Protein AF-A0A2G5UAE4-F1 (afdb_monomer_lite)

Foldseek 3Di:
DAEEEAEQEPDPQQQDDPDPVDGVNRVSVVVVVVVLVCLCPPDPPPPDPSVPYHYHYHYPPPDDDPPDPDPPDPPVVVVVVVD

Organism: NCBI:txid1611254

Secondary structure (DSSP, 8-state):
--EEEEEE--SGGGGSEEETTEEHHHHHHHHHHHHHHHHHHS-TT--TTTTT-EEEEEE------TTS----SSGGGTTTS--

Radius of gyration: 18.27 Å; chains: 1; bounding box: 52×26×39 Å

InterPro domains:
  IPR036465 von Willebrand factor A-like domain superfamily [SSF53300] (6-47)
  IPR051113 Integrator complex subunit 6 [PTHR12957] (1-70)

Sequence (83 aa):
MPVYFFILDTSGSMSTRSHPQFSFFDLAKNYIETFIKGRNRADSRMVVGRENDRYFLLTTQGKYPENVKVREKWIGKMENLEK

pLDDT: mean 74.56, std 17.69, range [40.22, 94.25]

Structure (mmCIF, N/CA/C/O backbone):
data_AF-A0A2G5UAE4-F1
#
_entry.id   AF-A0A2G5UAE4-F1
#
loop_
_atom_site.group_PDB
_atom_site.id
_atom_site.type_symbol
_atom_site.label_atom_id
_atom_site.label_alt_id
_atom_site.label_comp_id
_atom_site.label_asym_id
_atom_site.label_entity_id
_atom_site.label_seq_id
_atom_site.pdbx_PDB_ins_code
_atom_site.Cartn_x
_atom_site.Cartn_y
_atom_site.Cartn_z
_atom_site.occupancy
_atom_site.B_iso_or_equiv
_atom_site.auth_seq_id
_atom_site.auth_comp_id
_atom_site.auth_asym_id
_atom_site.auth_atom_id
_atom_site.pdbx_PDB_model_num
ATOM 1 N N . MET A 1 1 ? -9.551 -5.343 19.014 1.00 77.00 1 MET A N 1
ATOM 2 C CA . MET A 1 1 ? -8.837 -4.263 18.309 1.00 77.00 1 MET A CA 1
ATOM 3 C C . MET A 1 1 ? -7.979 -4.879 17.209 1.00 77.00 1 MET A C 1
ATOM 5 O O . MET A 1 1 ? -6.908 -5.396 17.522 1.00 77.00 1 MET A O 1
ATOM 9 N N . PRO A 1 2 ? -8.475 -4.940 15.965 1.00 82.50 2 PRO A N 1
ATOM 10 C CA . PRO A 1 2 ? -7.707 -5.461 14.844 1.00 82.50 2 PRO A CA 1
ATOM 11 C C . PRO A 1 2 ? -6.523 -4.546 14.521 1.00 82.50 2 PRO A C 1
ATOM 13 O O . PRO A 1 2 ? -6.531 -3.340 14.782 1.00 82.50 2 PRO A O 1
ATOM 16 N N . VAL A 1 3 ? -5.483 -5.165 13.978 1.00 88.56 3 VAL A N 1
ATOM 17 C CA . VAL A 1 3 ? -4.268 -4.491 13.535 1.00 88.56 3 VAL A CA 1
ATOM 18 C C . VAL A 1 3 ? -4.061 -4.851 12.075 1.00 88.56 3 VAL A C 1
ATOM 20 O O . VAL A 1 3 ? -4.015 -6.033 11.739 1.00 88.56 3 VAL A O 1
ATOM 23 N N . TYR A 1 4 ? -3.948 -3.840 11.223 1.00 89.50 4 TYR A N 1
ATOM 24 C CA . TYR A 1 4 ? -3.755 -3.998 9.788 1.00 89.50 4 TYR A CA 1
ATOM 25 C C . TYR A 1 4 ? -2.341 -3.573 9.416 1.00 89.50 4 TYR A C 1
ATOM 27 O O . TYR A 1 4 ? -1.911 -2.468 9.747 1.00 89.50 4 TYR A O 1
ATOM 35 N N . PHE A 1 5 ? -1.640 -4.448 8.705 1.00 92.56 5 PHE A N 1
ATOM 36 C CA . PHE A 1 5 ? -0.335 -4.163 8.127 1.00 92.56 5 PHE A CA 1
ATOM 37 C C . PHE A 1 5 ? -0.484 -4.092 6.613 1.00 92.56 5 PHE A C 1
ATOM 39 O O . PHE A 1 5 ? -0.791 -5.092 5.967 1.00 92.56 5 PHE A O 1
ATOM 46 N N . PHE A 1 6 ? -0.265 -2.910 6.052 1.00 93.31 6 PHE A N 1
ATOM 47 C CA . PHE A 1 6 ? -0.156 -2.724 4.615 1.00 93.31 6 PHE A CA 1
ATOM 48 C C . PHE A 1 6 ? 1.313 -2.813 4.230 1.00 93.31 6 PHE A C 1
ATOM 50 O O . PHE A 1 6 ? 2.129 -2.031 4.714 1.00 93.31 6 PHE A O 1
ATOM 57 N N . ILE A 1 7 ? 1.645 -3.765 3.366 1.00 91.50 7 ILE A N 1
ATOM 58 C CA . ILE A 1 7 ? 2.963 -3.852 2.743 1.00 91.50 7 ILE A CA 1
ATOM 59 C C . ILE A 1 7 ? 2.807 -3.277 1.342 1.00 91.50 7 ILE A C 1
ATOM 61 O O . ILE A 1 7 ? 2.099 -3.845 0.511 1.00 91.50 7 ILE A O 1
ATOM 65 N N . LEU A 1 8 ? 3.418 -2.121 1.113 1.00 91.56 8 LEU A N 1
ATOM 66 C CA . LEU A 1 8 ? 3.338 -1.397 -0.144 1.00 91.56 8 LEU A CA 1
ATOM 67 C C . LEU A 1 8 ? 4.699 -1.420 -0.826 1.00 91.56 8 LEU A C 1
ATOM 69 O O . LEU A 1 8 ? 5.663 -0.837 -0.329 1.00 91.56 8 LEU A O 1
ATOM 73 N N . ASP A 1 9 ? 4.768 -2.067 -1.984 1.00 88.62 9 ASP A N 1
ATOM 74 C CA . ASP A 1 9 ? 5.955 -1.959 -2.815 1.00 88.62 9 ASP A CA 1
ATOM 75 C C . ASP A 1 9 ? 6.081 -0.526 -3.362 1.00 88.62 9 ASP A C 1
ATOM 77 O O . ASP A 1 9 ? 5.145 0.024 -3.946 1.00 88.62 9 ASP A O 1
ATOM 81 N N . THR A 1 10 ? 7.235 0.092 -3.124 1.00 88.31 10 THR A N 1
ATOM 82 C CA . THR A 1 10 ? 7.633 1.406 -3.644 1.00 88.31 10 THR A CA 1
ATOM 83 C C . THR A 1 10 ? 8.774 1.293 -4.658 1.00 88.31 10 THR A C 1
ATOM 85 O O . THR A 1 10 ? 9.405 2.298 -4.988 1.00 88.31 10 THR A O 1
ATOM 88 N N . SER A 1 11 ? 9.056 0.082 -5.151 1.00 88.19 11 SER A N 1
ATOM 89 C CA . SER A 1 11 ? 10.079 -0.164 -6.163 1.00 88.19 11 SER A CA 1
ATOM 90 C C . SER A 1 11 ? 9.768 0.534 -7.493 1.00 88.19 11 SER A C 1
ATOM 92 O O . SER A 1 11 ? 8.636 0.928 -7.783 1.00 88.19 11 SER A O 1
ATOM 94 N N . GLY A 1 12 ? 10.787 0.668 -8.346 1.00 87.31 12 GLY A N 1
ATOM 95 C CA . GLY A 1 12 ? 10.635 1.303 -9.656 1.00 87.31 12 GLY A CA 1
ATOM 96 C C . GLY A 1 12 ? 9.595 0.623 -10.556 1.00 87.31 12 GLY A C 1
ATOM 97 O O . GLY A 1 12 ? 8.931 1.312 -11.330 1.00 87.31 12 GLY A O 1
ATOM 98 N N . SER A 1 13 ? 9.374 -0.691 -10.424 1.00 88.50 13 SER A N 1
ATOM 99 C CA . SER A 1 13 ? 8.377 -1.421 -11.226 1.00 88.50 13 SER A CA 1
ATOM 100 C C . SER A 1 13 ? 6.945 -0.932 -10.963 1.00 88.50 13 SER A C 1
ATOM 102 O O . SER A 1 13 ? 6.114 -0.940 -11.874 1.00 88.50 13 SER A O 1
ATOM 104 N N . MET A 1 14 ? 6.676 -0.398 -9.769 1.00 92.69 14 MET A N 1
ATOM 105 C CA . MET A 1 14 ? 5.370 0.135 -9.374 1.00 92.69 14 MET A CA 1
ATOM 106 C C . MET A 1 14 ? 5.023 1.471 -10.042 1.00 92.69 14 MET A C 1
ATOM 108 O O . MET A 1 14 ? 3.852 1.852 -10.078 1.00 92.69 14 MET A O 1
ATOM 112 N N . SER A 1 15 ? 6.012 2.161 -10.621 1.00 89.06 15 SER A N 1
ATOM 113 C CA . SER A 1 15 ? 5.793 3.366 -11.435 1.00 89.06 15 SER A CA 1
ATOM 114 C C . SER A 1 15 ? 5.228 3.059 -12.826 1.00 89.06 15 SER A C 1
ATOM 116 O O . SER A 1 15 ? 4.743 3.962 -13.511 1.00 89.06 15 SER A O 1
ATOM 118 N N . THR A 1 16 ? 5.243 1.784 -13.236 1.00 91.19 16 THR A N 1
ATOM 119 C CA . THR A 1 16 ? 4.705 1.354 -14.528 1.00 91.19 16 THR A CA 1
ATOM 120 C C . THR A 1 16 ? 3.226 1.708 -14.620 1.00 91.19 16 THR A C 1
ATOM 122 O O . THR A 1 16 ? 2.434 1.466 -13.703 1.00 91.19 16 THR A O 1
ATOM 125 N N . ARG A 1 17 ? 2.851 2.301 -15.753 1.00 87.94 17 ARG A N 1
ATOM 126 C CA . ARG A 1 17 ? 1.477 2.696 -16.041 1.00 87.94 17 ARG A CA 1
ATOM 127 C C . ARG A 1 17 ? 0.605 1.447 -16.200 1.00 87.94 17 ARG A C 1
ATOM 129 O O . ARG A 1 17 ? 0.836 0.644 -17.097 1.00 87.94 17 ARG A O 1
ATOM 136 N N . SER A 1 18 ? -0.399 1.307 -15.341 1.00 82.69 18 SER A N 1
ATOM 137 C CA . SER A 1 18 ? -1.353 0.187 -15.326 1.00 82.69 18 SER A CA 1
ATOM 138 C C . SER A 1 18 ? -2.674 0.536 -16.017 1.00 82.69 18 SER A C 1
ATOM 140 O O . SER A 1 18 ? -3.361 -0.331 -16.546 1.00 82.69 18 SER A O 1
ATOM 142 N N . HIS A 1 19 ? -3.009 1.827 -16.044 1.00 83.75 19 HIS A N 1
ATOM 143 C CA . HIS A 1 19 ? -4.151 2.424 -16.730 1.00 83.75 19 HIS A CA 1
ATOM 144 C C . HIS A 1 19 ? -3.678 3.709 -17.427 1.00 83.75 19 HIS A C 1
ATOM 146 O O . HIS A 1 19 ? -2.753 4.342 -16.920 1.00 83.75 19 HIS A O 1
ATOM 152 N N . PRO A 1 20 ? -4.306 4.189 -18.518 1.00 82.88 20 PRO A N 1
ATOM 153 C CA . PRO A 1 20 ? -3.904 5.420 -19.215 1.00 82.88 20 PRO A CA 1
ATOM 154 C C . PRO A 1 20 ? -3.676 6.680 -18.361 1.00 82.88 20 PRO A C 1
ATOM 156 O O . PRO A 1 20 ? -3.096 7.638 -18.855 1.00 82.88 20 PRO A O 1
ATOM 159 N N . GLN A 1 21 ? -4.112 6.704 -17.101 1.00 85.44 21 GLN A N 1
ATOM 160 C CA . GLN A 1 21 ? -3.960 7.835 -16.182 1.00 85.44 21 GLN A CA 1
ATOM 161 C C . GLN A 1 21 ? -3.265 7.482 -14.858 1.00 85.44 21 GLN A C 1
ATOM 163 O O . GLN A 1 21 ? -2.913 8.393 -14.121 1.00 85.44 21 GLN A O 1
ATOM 168 N N . PHE A 1 22 ? -3.040 6.197 -14.559 1.00 89.94 22 PHE A N 1
ATOM 169 C CA . PHE A 1 22 ? -2.605 5.752 -13.231 1.00 89.94 22 PHE A CA 1
ATOM 170 C C . PHE A 1 22 ? -1.488 4.710 -13.320 1.00 89.94 22 PHE A C 1
ATOM 172 O O . PHE A 1 22 ? -1.469 3.869 -14.225 1.00 89.94 22 PHE A O 1
ATOM 179 N N . SER A 1 23 ? -0.560 4.763 -12.368 1.00 93.06 23 SER A N 1
ATOM 180 C CA . SER A 1 23 ? 0.439 3.715 -12.146 1.00 93.06 23 SER A CA 1
ATOM 181 C C . SER A 1 23 ? -0.108 2.593 -11.258 1.00 93.06 23 SER A C 1
ATOM 183 O O . SER A 1 23 ? -1.154 2.733 -10.613 1.00 93.06 23 SER A O 1
ATOM 185 N N . PHE A 1 24 ? 0.600 1.463 -11.186 1.00 93.00 24 PHE A N 1
ATOM 186 C CA . PHE A 1 24 ? 0.292 0.424 -10.193 1.00 93.00 24 PHE A CA 1
ATOM 187 C C . PHE A 1 24 ? 0.351 0.966 -8.761 1.00 93.00 24 PHE A C 1
ATOM 189 O O . PHE A 1 24 ? -0.480 0.602 -7.928 1.00 93.00 24 PHE A O 1
ATOM 196 N N . PHE A 1 25 ? 1.278 1.884 -8.488 1.00 92.69 25 PHE A N 1
ATOM 197 C CA . PHE A 1 25 ? 1.392 2.547 -7.195 1.00 92.69 25 PHE A CA 1
ATOM 198 C C . PHE A 1 25 ? 0.155 3.383 -6.844 1.00 92.69 25 PHE A C 1
ATOM 200 O O . PHE A 1 25 ? -0.343 3.309 -5.718 1.00 92.69 25 PHE A O 1
ATOM 207 N N . ASP A 1 26 ? -0.382 4.131 -7.810 1.00 93.62 26 ASP A N 1
ATOM 208 C CA . ASP A 1 26 ? -1.581 4.953 -7.604 1.00 93.62 26 ASP A CA 1
ATOM 209 C C . ASP A 1 26 ? -2.813 4.086 -7.331 1.00 93.62 26 ASP A C 1
ATOM 211 O O . ASP A 1 26 ? -3.610 4.390 -6.441 1.00 93.62 26 ASP A O 1
ATOM 215 N N . LEU A 1 27 ? -2.937 2.961 -8.042 1.00 93.75 27 LEU A N 1
A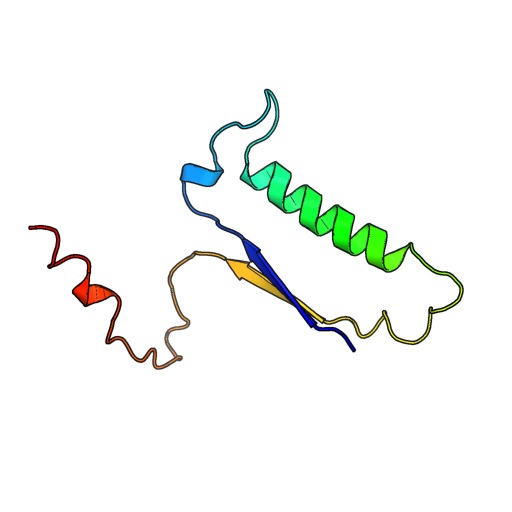TOM 216 C CA . LEU A 1 27 ? -3.995 1.987 -7.781 1.00 93.75 27 LEU A CA 1
ATOM 217 C C . LEU A 1 27 ? -3.883 1.409 -6.368 1.00 93.75 27 LEU A C 1
ATOM 219 O O . LEU A 1 27 ? -4.870 1.406 -5.633 1.00 93.75 27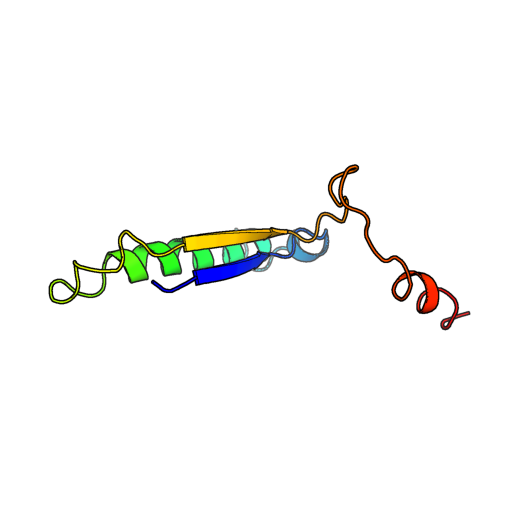 LEU A O 1
ATOM 223 N N . ALA A 1 28 ? -2.694 0.954 -5.967 1.00 92.88 28 ALA A N 1
ATOM 224 C CA . ALA A 1 28 ? -2.472 0.363 -4.648 1.00 92.88 28 ALA A CA 1
ATOM 225 C C . ALA A 1 28 ? -2.816 1.340 -3.512 1.00 92.88 28 ALA A C 1
ATOM 227 O O . ALA A 1 28 ? -3.511 0.968 -2.564 1.00 92.88 28 ALA A O 1
ATOM 228 N N . LYS A 1 29 ? -2.416 2.612 -3.638 1.00 92.81 29 LYS A N 1
ATOM 229 C CA . LYS A 1 29 ? -2.807 3.674 -2.696 1.00 92.81 29 LYS A CA 1
ATOM 230 C C . LYS A 1 29 ? -4.320 3.835 -2.606 1.00 92.81 29 LYS A C 1
ATOM 232 O O . LYS A 1 29 ? -4.872 3.826 -1.506 1.00 92.81 29 LYS A O 1
ATOM 237 N N . ASN A 1 30 ? -4.993 3.936 -3.750 1.00 94.25 30 ASN A N 1
ATOM 238 C CA . ASN A 1 30 ? -6.439 4.131 -3.791 1.00 94.25 30 ASN A CA 1
ATOM 239 C C . ASN A 1 30 ? -7.204 2.951 -3.161 1.00 94.25 30 ASN A C 1
ATOM 241 O O . ASN A 1 30 ? -8.207 3.148 -2.469 1.00 94.25 30 ASN A O 1
ATOM 245 N N . TYR A 1 31 ? -6.711 1.721 -3.334 1.00 93.62 31 TYR A N 1
ATOM 246 C CA . TYR A 1 31 ? -7.280 0.546 -2.670 1.00 93.62 31 TYR A CA 1
ATOM 247 C C . TYR A 1 31 ? -7.157 0.618 -1.148 1.00 93.62 31 TYR A C 1
ATOM 249 O O . TYR A 1 31 ? -8.146 0.378 -0.455 1.00 93.62 31 TYR A O 1
ATOM 257 N N . ILE A 1 32 ? -5.984 0.987 -0.623 1.00 94.00 32 ILE A N 1
ATOM 258 C CA . ILE A 1 32 ? -5.774 1.149 0.824 1.00 94.00 32 ILE A CA 1
ATOM 259 C C . ILE A 1 32 ? -6.714 2.226 1.378 1.00 94.00 32 ILE A C 1
ATOM 261 O O . ILE A 1 32 ? -7.399 2.004 2.378 1.00 94.00 32 ILE A O 1
ATOM 265 N N . GLU A 1 33 ? -6.818 3.371 0.702 1.00 92.06 33 GLU A N 1
ATOM 266 C CA . GLU A 1 33 ? -7.732 4.438 1.113 1.00 92.06 33 GLU A CA 1
ATOM 267 C C . GLU A 1 33 ? -9.195 3.991 1.119 1.00 92.06 33 GLU A C 1
ATOM 269 O O . GLU A 1 33 ? -9.933 4.268 2.067 1.00 92.06 33 GLU A O 1
ATOM 274 N N . THR A 1 34 ? -9.627 3.305 0.061 1.00 92.38 34 THR A N 1
ATOM 275 C CA . THR A 1 34 ? -11.004 2.823 -0.075 1.00 92.38 34 THR A CA 1
ATOM 276 C C . THR A 1 34 ? -11.318 1.764 0.973 1.00 92.38 34 THR A C 1
ATOM 278 O O . THR A 1 34 ? -12.404 1.789 1.551 1.00 92.38 34 THR A O 1
ATOM 281 N N . PHE A 1 35 ? -10.363 0.887 1.285 1.00 90.31 35 PHE A N 1
ATOM 282 C CA . PHE A 1 35 ? -10.484 -0.088 2.363 1.00 90.31 35 PHE A CA 1
ATOM 283 C C . PHE A 1 35 ? -10.716 0.597 3.713 1.00 90.31 35 PHE A C 1
ATOM 285 O O . PHE A 1 35 ? -11.695 0.287 4.390 1.00 90.31 35 PHE A O 1
ATOM 292 N N . ILE A 1 36 ? -9.878 1.573 4.082 1.00 88.00 36 ILE A N 1
ATOM 293 C CA . ILE A 1 36 ? -10.007 2.302 5.356 1.00 88.00 36 ILE A CA 1
ATOM 294 C C . ILE A 1 36 ? -11.340 3.065 5.403 1.00 88.00 36 ILE A C 1
ATOM 296 O O . ILE A 1 36 ? -12.071 2.996 6.391 1.00 88.00 36 ILE A O 1
ATOM 300 N N . LYS A 1 37 ? -11.716 3.743 4.311 1.00 86.31 37 LYS A N 1
ATOM 301 C CA . LYS A 1 37 ? -13.004 4.454 4.198 1.00 86.31 37 LYS A CA 1
ATOM 302 C C . LYS A 1 37 ? -14.191 3.496 4.328 1.00 86.31 37 LYS A C 1
ATOM 304 O O . LYS A 1 37 ? -15.135 3.794 5.058 1.00 86.31 37 LYS A O 1
ATOM 309 N N . GLY A 1 38 ? -14.155 2.347 3.655 1.00 84.56 38 GLY A N 1
ATOM 310 C CA . GLY A 1 38 ? -15.191 1.316 3.736 1.00 84.56 38 GLY A CA 1
ATOM 311 C C . GLY A 1 38 ? -15.299 0.730 5.140 1.00 84.56 38 GLY A C 1
ATOM 312 O O . GLY A 1 38 ? -16.395 0.614 5.685 1.00 84.56 38 GLY A O 1
ATOM 313 N N . ARG A 1 39 ? -14.157 0.466 5.774 1.00 80.25 39 ARG A N 1
ATOM 314 C CA . ARG A 1 39 ? -14.066 -0.007 7.156 1.00 80.25 39 ARG A CA 1
ATOM 315 C C . ARG A 1 39 ? -14.632 1.001 8.159 1.00 80.25 39 ARG A C 1
ATOM 317 O O . ARG A 1 39 ? -15.281 0.587 9.115 1.00 80.25 39 ARG A O 1
ATOM 324 N N . ASN A 1 40 ? -14.469 2.297 7.913 1.00 72.06 40 ASN A N 1
ATOM 325 C CA . ASN A 1 40 ? -15.060 3.347 8.745 1.00 72.06 40 ASN A CA 1
ATOM 326 C C . ASN A 1 40 ? -16.566 3.536 8.496 1.00 72.06 40 ASN A C 1
ATOM 328 O O . ASN A 1 40 ? -17.293 3.900 9.413 1.00 72.06 40 ASN A O 1
ATOM 332 N N . ARG A 1 41 ? -17.057 3.274 7.276 1.00 72.56 41 ARG A N 1
ATOM 333 C CA . ARG A 1 41 ? -18.478 3.450 6.911 1.00 72.56 41 ARG A CA 1
ATOM 334 C C . ARG A 1 41 ? -19.366 2.254 7.261 1.00 72.56 41 ARG A C 1
ATOM 336 O O . ARG A 1 41 ? -20.544 2.431 7.557 1.00 72.56 41 ARG A O 1
ATOM 343 N N . ALA A 1 42 ? -18.842 1.035 7.181 1.00 56.25 42 ALA A N 1
ATOM 344 C CA . ALA A 1 42 ? -19.659 -0.173 7.186 1.00 56.25 42 ALA A CA 1
ATOM 345 C C . ALA A 1 42 ? -19.985 -0.679 8.599 1.00 56.25 42 ALA A C 1
ATOM 347 O O . ALA A 1 42 ? -19.370 -1.660 8.985 1.00 56.25 42 ALA A O 1
ATOM 348 N N . ASP A 1 43 ? -20.883 -0.039 9.361 1.00 52.22 43 ASP A N 1
ATOM 349 C CA . ASP A 1 43 ? -21.855 -0.654 10.308 1.00 52.22 43 ASP A CA 1
ATOM 350 C C . ASP A 1 43 ? -22.182 0.284 11.491 1.00 52.22 43 ASP A C 1
ATOM 352 O O . ASP A 1 43 ? -21.404 0.422 12.436 1.00 52.22 43 ASP A O 1
ATOM 356 N N . SER A 1 44 ? -23.373 0.891 11.469 1.00 55.62 44 SER A N 1
ATOM 357 C CA . SER A 1 44 ? -23.921 1.706 12.565 1.00 55.62 44 SER A CA 1
ATOM 358 C C . SER A 1 44 ? -24.225 0.901 13.837 1.00 55.62 44 SER A C 1
ATOM 360 O O . SER A 1 44 ? -24.528 1.490 14.872 1.00 55.62 44 SER A O 1
ATOM 362 N N . ARG A 1 45 ? -24.122 -0.435 13.790 1.00 57.69 45 ARG A N 1
ATOM 363 C CA . ARG A 1 45 ? -24.342 -1.337 14.933 1.00 57.69 45 ARG A CA 1
ATOM 364 C C . ARG A 1 45 ? -23.060 -1.721 15.682 1.00 57.69 45 ARG A C 1
ATOM 366 O O . ARG A 1 45 ? -23.151 -2.317 16.748 1.00 57.69 45 ARG A O 1
ATOM 373 N N . MET A 1 46 ? -21.875 -1.364 15.170 1.00 53.25 46 MET A N 1
ATOM 374 C CA . MET A 1 46 ? -20.571 -1.686 15.782 1.00 53.25 46 MET A CA 1
ATOM 375 C C . MET A 1 46 ? -19.633 -0.469 15.860 1.00 53.25 46 MET A C 1
ATOM 377 O O . MET A 1 46 ? -18.447 -0.563 15.535 1.00 53.25 46 MET A O 1
ATOM 381 N N . VAL A 1 47 ? -20.161 0.683 16.288 1.00 54.59 47 VAL A N 1
ATOM 382 C CA . VAL A 1 47 ? -19.371 1.914 16.505 1.00 54.59 47 VAL A CA 1
ATOM 383 C C . VAL A 1 47 ? -18.292 1.688 17.577 1.00 54.59 47 VAL A C 1
ATOM 385 O O . VAL A 1 47 ? -17.155 2.134 17.445 1.00 54.59 47 VAL A O 1
ATOM 388 N N . VAL A 1 48 ? -18.607 0.888 18.599 1.00 50.28 48 VAL A N 1
ATOM 389 C CA . VAL A 1 48 ? -17.685 0.557 19.688 1.00 50.28 48 VAL A CA 1
ATOM 390 C C . VAL A 1 48 ? -16.688 -0.507 19.217 1.00 50.28 48 VAL A C 1
ATOM 392 O O . VAL A 1 48 ? -17.009 -1.691 19.135 1.00 50.28 48 VAL A O 1
ATOM 395 N N . GLY A 1 49 ? -15.461 -0.085 18.899 1.00 53.44 49 GLY A N 1
ATOM 396 C CA . GLY A 1 49 ? -14.326 -0.991 18.676 1.00 53.44 49 GLY A CA 1
ATOM 397 C C . GLY A 1 49 ? -13.495 -0.746 17.418 1.00 53.44 49 GLY A C 1
ATOM 398 O O . GLY A 1 49 ? -12.430 -1.353 17.316 1.00 53.44 49 GLY A O 1
ATOM 399 N N . ARG A 1 50 ? -13.940 0.132 16.503 1.00 60.97 50 ARG A N 1
ATOM 400 C CA . ARG A 1 50 ? -13.217 0.469 15.255 1.00 60.97 50 ARG A CA 1
ATOM 401 C C . ARG A 1 50 ? -12.3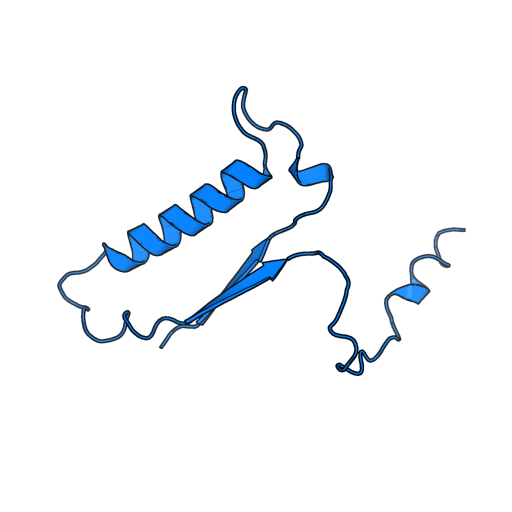33 1.705 15.341 1.00 60.97 50 ARG A C 1
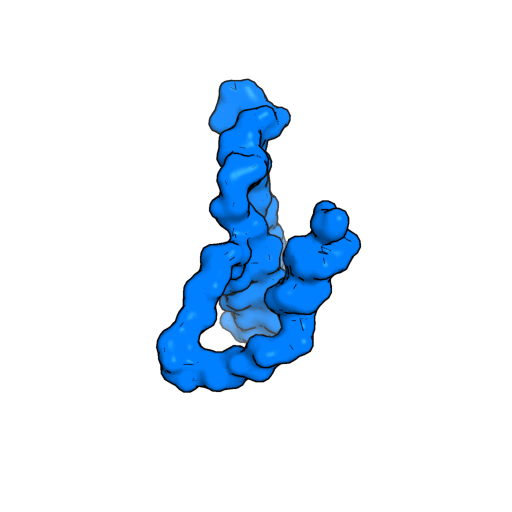ATOM 403 O O . ARG A 1 50 ? -11.345 1.783 14.627 1.00 60.97 50 ARG A O 1
ATOM 410 N N . GLU A 1 51 ? -12.646 2.632 16.244 1.00 66.25 51 GLU A N 1
ATOM 411 C CA . GLU A 1 51 ? -11.791 3.794 16.561 1.00 66.25 51 GLU A CA 1
ATOM 412 C C . GLU A 1 51 ? -10.403 3.370 17.056 1.00 66.25 51 GLU A C 1
ATOM 414 O O . GLU A 1 51 ? -9.425 4.099 16.947 1.00 66.25 51 GLU A O 1
ATOM 419 N N . ASN A 1 52 ? -10.333 2.143 17.562 1.00 74.12 52 ASN A N 1
ATOM 420 C CA . ASN A 1 52 ? -9.124 1.515 18.041 1.00 74.12 52 ASN A CA 1
ATOM 421 C C . ASN A 1 52 ? -8.380 0.738 16.936 1.00 74.12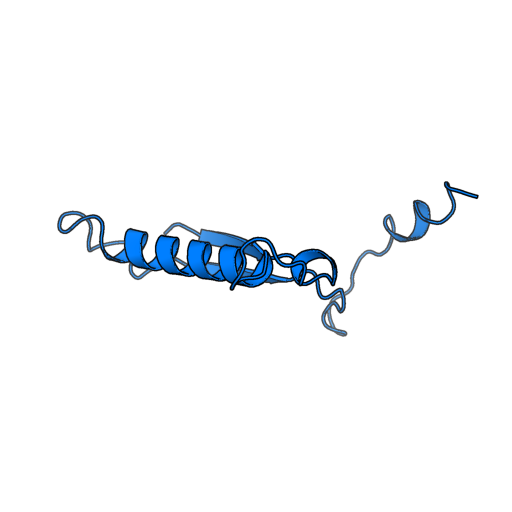 52 ASN A C 1
ATOM 423 O O . ASN A 1 52 ? -7.297 0.228 17.201 1.00 74.12 52 ASN A O 1
ATOM 427 N N . ASP A 1 53 ? -8.913 0.602 15.714 1.00 84.50 53 ASP A N 1
ATOM 428 C CA . ASP A 1 53 ? -8.219 -0.113 14.634 1.00 84.50 53 ASP A CA 1
ATOM 429 C C . ASP A 1 53 ? -6.840 0.537 14.397 1.00 84.50 53 ASP A C 1
ATOM 431 O O . ASP A 1 53 ? -6.721 1.742 14.173 1.00 84.50 53 ASP A O 1
ATOM 435 N N . ARG A 1 54 ? -5.773 -0.268 14.470 1.00 87.38 54 ARG A N 1
ATOM 436 C CA . ARG A 1 54 ? -4.396 0.217 14.286 1.00 87.38 54 ARG A CA 1
ATOM 437 C C . ARG A 1 54 ? -3.925 -0.119 12.883 1.00 87.38 54 ARG A C 1
ATOM 439 O O . ARG A 1 54 ? -3.931 -1.289 12.502 1.00 87.38 54 ARG A O 1
ATOM 446 N N . TYR A 1 55 ? -3.486 0.892 12.146 1.00 90.12 55 TYR A N 1
ATOM 447 C CA . TYR A 1 55 ? -2.998 0.747 10.779 1.00 90.12 55 TYR A CA 1
ATOM 448 C C . TYR A 1 55 ? -1.498 1.029 10.732 1.00 90.12 55 TYR A C 1
ATOM 450 O O . TYR A 1 55 ? -1.041 2.069 11.200 1.00 90.12 55 TYR A O 1
ATOM 458 N N . PHE A 1 56 ? -0.742 0.107 10.149 1.00 92.12 56 PHE A N 1
ATOM 459 C CA . PHE A 1 56 ? 0.689 0.238 9.912 1.00 92.12 56 PHE A CA 1
ATOM 460 C C . PHE A 1 56 ? 0.959 0.139 8.413 1.00 92.12 56 PHE A C 1
ATOM 462 O O . PHE A 1 56 ? 0.368 -0.695 7.727 1.00 92.12 56 PHE A O 1
ATOM 469 N N . LEU A 1 57 ? 1.865 0.979 7.914 1.00 90.81 57 LEU A N 1
ATOM 470 C CA . LEU A 1 57 ? 2.316 0.972 6.526 1.00 90.81 57 LEU A CA 1
ATOM 471 C C . LEU A 1 57 ? 3.810 0.661 6.493 1.00 90.81 57 LEU A C 1
ATOM 473 O O . LEU A 1 57 ? 4.613 1.394 7.067 1.00 90.81 57 LEU A O 1
ATOM 477 N N . LEU A 1 58 ? 4.169 -0.416 5.805 1.00 89.06 58 LEU A N 1
ATOM 478 C CA . LEU A 1 58 ? 5.540 -0.788 5.501 1.00 89.06 58 LEU A CA 1
ATOM 479 C C . LEU A 1 58 ? 5.792 -0.545 4.016 1.00 89.06 58 LEU A C 1
ATOM 481 O O . LEU A 1 58 ? 4.977 -0.932 3.180 1.00 89.06 58 LEU A O 1
ATOM 485 N N . THR A 1 59 ? 6.928 0.068 3.694 1.00 85.38 59 THR A N 1
ATOM 486 C CA . THR A 1 59 ? 7.377 0.239 2.309 1.00 85.38 59 THR A CA 1
ATOM 487 C C . THR A 1 59 ? 8.663 -0.535 2.063 1.00 85.38 59 THR A C 1
ATOM 489 O O . THR A 1 59 ? 9.386 -0.854 3.006 1.00 85.38 59 THR A O 1
ATOM 492 N N . THR A 1 60 ? 8.960 -0.844 0.801 1.00 72.69 60 THR A N 1
ATOM 493 C CA . THR A 1 60 ? 10.155 -1.608 0.404 1.00 72.69 60 THR A CA 1
ATOM 494 C C . THR A 1 60 ? 11.443 -0.775 0.394 1.00 72.69 60 THR A C 1
ATOM 496 O O . THR A 1 60 ? 12.488 -1.276 -0.020 1.00 72.69 60 THR A O 1
ATOM 499 N N . GLN A 1 61 ? 11.423 0.476 0.880 1.00 68.50 61 GLN A N 1
ATOM 500 C CA . GLN A 1 61 ? 12.640 1.281 1.016 1.00 68.50 61 GLN A CA 1
ATOM 501 C C . GLN A 1 61 ? 13.576 0.640 2.051 1.00 68.50 61 GLN A C 1
ATOM 503 O O . GLN A 1 61 ? 13.353 0.702 3.256 1.00 68.50 61 GLN A O 1
ATOM 508 N N . GLY A 1 62 ? 14.633 0.001 1.547 1.00 60.78 62 GLY A N 1
ATOM 509 C CA . GLY A 1 62 ? 15.491 -0.933 2.279 1.00 60.78 62 GLY A CA 1
ATOM 510 C C . GLY A 1 62 ? 16.435 -0.336 3.321 1.00 60.78 62 GLY A C 1
ATOM 511 O O . GLY A 1 62 ? 17.362 -1.027 3.739 1.00 60.78 62 GLY A O 1
ATOM 512 N N . LYS A 1 63 ? 16.249 0.917 3.758 1.00 65.19 63 LYS A N 1
ATOM 513 C CA . LYS A 1 63 ? 17.063 1.452 4.854 1.00 65.19 63 LYS A CA 1
ATOM 514 C C . LYS A 1 63 ? 16.364 1.176 6.179 1.00 65.19 63 LYS A C 1
ATOM 516 O O . LYS A 1 63 ? 15.468 1.906 6.595 1.00 65.19 63 LYS A O 1
ATOM 521 N N . TYR A 1 64 ? 16.799 0.110 6.845 1.00 63.03 64 TYR A N 1
ATOM 522 C CA . TYR A 1 64 ? 16.482 -0.087 8.253 1.00 63.03 64 TYR A CA 1
ATOM 523 C C . TYR A 1 64 ? 16.990 1.115 9.069 1.00 63.03 64 TYR A C 1
ATOM 525 O O . TYR A 1 64 ? 18.028 1.690 8.724 1.00 63.03 64 TYR A O 1
ATOM 533 N N . PRO A 1 65 ? 16.290 1.514 10.145 1.00 65.06 65 PRO A N 1
ATOM 534 C CA . PRO A 1 65 ? 16.788 2.547 11.043 1.00 65.06 65 PRO A CA 1
ATOM 535 C C . PRO A 1 65 ? 18.180 2.166 11.566 1.00 65.06 65 PRO A C 1
ATOM 537 O O . PRO A 1 65 ? 18.392 1.025 11.973 1.00 65.06 65 PRO A O 1
ATOM 540 N N . GLU A 1 66 ? 19.123 3.111 11.566 1.00 60.22 66 GLU A N 1
ATOM 541 C CA . GLU A 1 66 ? 20.545 2.858 11.881 1.00 60.22 66 GLU A CA 1
ATOM 542 C C . GLU A 1 66 ? 20.766 2.283 13.294 1.00 60.22 66 GLU A C 1
ATOM 544 O O . GLU A 1 66 ? 21.776 1.645 13.575 1.00 60.22 66 GLU A O 1
ATOM 549 N N . ASN A 1 67 ? 19.792 2.467 14.184 1.00 68.12 67 ASN A N 1
ATOM 550 C CA . ASN A 1 67 ? 19.778 1.978 15.558 1.00 68.12 67 ASN A CA 1
ATOM 551 C C . ASN A 1 67 ? 19.132 0.588 15.733 1.00 68.12 67 ASN A C 1
ATOM 553 O O . ASN A 1 67 ? 19.044 0.095 16.860 1.00 68.12 67 ASN A O 1
ATOM 557 N N . VAL A 1 68 ? 18.682 -0.061 14.658 1.00 63.94 68 VAL A N 1
ATOM 558 C CA . VAL A 1 68 ? 18.116 -1.415 14.699 1.00 63.94 68 VAL A CA 1
ATOM 559 C C . VAL A 1 68 ? 19.188 -2.411 14.265 1.00 63.94 68 VAL A C 1
ATOM 561 O O . VAL A 1 68 ? 19.587 -2.447 13.105 1.00 63.94 68 VAL A O 1
ATOM 564 N N . L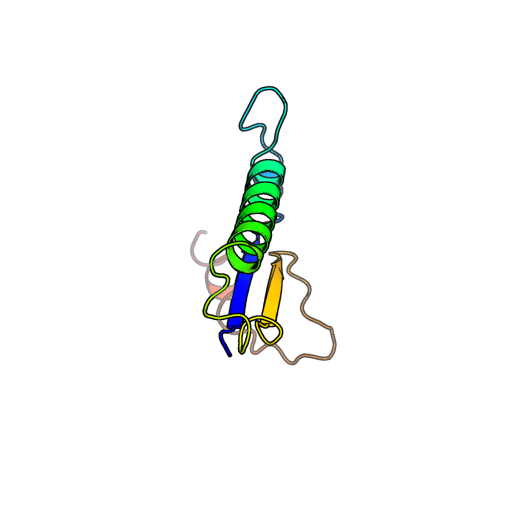YS A 1 69 ? 19.646 -3.268 15.190 1.00 57.44 69 LYS A N 1
ATOM 565 C CA . LYS A 1 69 ? 20.512 -4.409 14.850 1.00 57.44 69 LYS A CA 1
ATOM 566 C C . LYS A 1 69 ? 19.729 -5.408 14.001 1.00 57.44 69 LYS A C 1
ATOM 568 O O . LYS A 1 69 ? 19.047 -6.286 14.531 1.00 57.44 69 LYS A O 1
ATOM 573 N N . VAL A 1 70 ? 19.841 -5.292 12.685 1.00 59.34 70 VAL A N 1
ATOM 574 C CA . VAL A 1 70 ? 19.339 -6.303 11.755 1.00 59.34 70 VAL A CA 1
ATOM 575 C C . VAL A 1 70 ? 20.276 -7.505 11.834 1.00 59.34 70 VAL A C 1
ATOM 577 O O . VAL A 1 70 ? 21.491 -7.375 11.694 1.00 59.34 70 VAL A O 1
ATOM 580 N N . ARG A 1 71 ? 19.734 -8.700 12.092 1.00 50.41 71 ARG A N 1
ATOM 581 C CA . ARG A 1 71 ? 20.498 -9.953 11.995 1.00 50.41 71 ARG A CA 1
ATOM 582 C C . ARG A 1 71 ? 20.697 -10.273 10.508 1.00 50.41 71 ARG A C 1
ATOM 584 O O . ARG A 1 71 ? 20.026 -11.135 9.948 1.00 50.41 71 ARG A O 1
ATOM 591 N N . GLU A 1 72 ? 21.590 -9.539 9.853 1.00 51.09 72 GLU A N 1
ATOM 592 C CA . GLU A 1 72 ? 22.040 -9.807 8.488 1.00 51.09 72 GLU A CA 1
ATOM 593 C C . GLU A 1 72 ? 22.703 -11.188 8.442 1.00 51.09 72 GLU A C 1
ATOM 595 O O . GLU A 1 72 ? 23.867 -11.355 8.802 1.00 51.09 72 GLU A O 1
ATOM 600 N N . LYS A 1 73 ? 21.961 -12.232 8.061 1.00 40.66 73 LYS A N 1
ATOM 601 C CA . LYS A 1 73 ? 22.603 -13.522 7.765 1.00 40.66 73 LYS A CA 1
ATOM 602 C C . LYS A 1 73 ? 22.033 -14.305 6.590 1.00 40.66 73 LYS A C 1
ATOM 604 O O . LYS A 1 73 ? 22.552 -15.377 6.302 1.00 40.66 73 LYS A O 1
ATOM 609 N N . TRP A 1 74 ? 21.026 -13.787 5.887 1.00 47.62 74 TRP A N 1
ATOM 610 C CA . TRP A 1 74 ? 20.387 -14.550 4.807 1.00 47.62 74 TRP A CA 1
ATOM 611 C C . TRP A 1 74 ? 20.180 -13.806 3.485 1.00 47.62 74 TRP A C 1
ATOM 613 O O . TRP A 1 74 ? 20.080 -14.473 2.464 1.00 47.62 74 TRP A O 1
ATOM 623 N N . ILE A 1 75 ? 20.205 -12.468 3.454 1.00 50.97 75 ILE A N 1
ATOM 624 C CA . ILE A 1 75 ? 19.943 -11.718 2.210 1.00 50.97 75 ILE A CA 1
ATOM 625 C C . ILE A 1 75 ? 21.166 -11.735 1.270 1.00 50.97 75 ILE A C 1
ATOM 627 O O . ILE A 1 75 ? 21.034 -12.095 0.107 1.00 50.97 75 ILE A O 1
ATOM 631 N N . GLY A 1 76 ? 22.385 -11.515 1.781 1.00 43.59 76 GLY A N 1
ATOM 632 C CA . GLY A 1 76 ? 23.613 -11.534 0.961 1.00 43.59 76 GLY A CA 1
ATOM 633 C C . GLY A 1 76 ? 24.079 -12.917 0.474 1.00 43.59 76 GLY A C 1
ATOM 634 O O . GLY A 1 76 ? 25.102 -13.024 -0.200 1.00 43.59 76 GLY A O 1
ATOM 635 N N . LYS A 1 77 ? 23.371 -14.000 0.828 1.00 40.22 77 LYS A N 1
ATOM 636 C CA . LYS A 1 77 ? 23.735 -15.364 0.410 1.00 40.22 77 LYS A CA 1
ATOM 637 C C . LYS A 1 77 ? 23.078 -15.789 -0.906 1.00 40.22 77 LYS A C 1
ATOM 639 O O . LYS A 1 77 ? 23.554 -16.746 -1.502 1.00 40.22 77 LYS A O 1
ATOM 644 N N . MET A 1 78 ? 22.028 -15.096 -1.355 1.00 44.31 78 MET A N 1
ATOM 645 C CA . MET A 1 78 ? 21.339 -15.421 -2.611 1.00 44.31 78 MET A CA 1
ATOM 646 C C . MET A 1 78 ? 21.971 -14.750 -3.837 1.00 44.31 78 MET A C 1
ATOM 648 O O . MET A 1 78 ? 22.033 -15.376 -4.885 1.00 44.31 78 MET A O 1
ATOM 652 N N . GLU A 1 79 ? 22.562 -13.557 -3.699 1.00 47.50 79 GLU A N 1
ATOM 653 C CA . GLU A 1 79 ? 23.247 -12.877 -4.819 1.00 47.50 79 GLU A CA 1
ATOM 654 C C . GLU A 1 79 ? 24.522 -13.600 -5.294 1.00 47.50 79 GLU A C 1
ATOM 656 O O . GLU A 1 79 ? 24.959 -13.420 -6.426 1.00 47.50 79 GLU A O 1
ATOM 661 N N . ASN A 1 80 ? 25.113 -14.449 -4.447 1.00 47.44 80 ASN A N 1
ATOM 662 C CA . ASN A 1 80 ? 26.313 -15.227 -4.774 1.00 47.44 80 ASN A CA 1
ATOM 663 C C . ASN A 1 80 ? 26.011 -16.665 -5.235 1.00 47.44 80 ASN A C 1
ATOM 665 O O . ASN A 1 80 ? 26.941 -17.454 -5.373 1.00 47.44 80 ASN A O 1
ATOM 669 N N . LEU A 1 81 ? 24.738 -17.024 -5.433 1.00 49.38 81 LEU A N 1
ATOM 670 C CA . LEU A 1 81 ? 24.337 -18.335 -5.963 1.00 49.38 81 LEU A CA 1
ATOM 671 C C . LEU A 1 81 ? 23.940 -18.290 -7.450 1.00 49.38 81 LEU A C 1
ATOM 673 O O . LEU A 1 81 ? 23.711 -19.345 -8.033 1.00 49.38 81 LEU A O 1
ATOM 677 N N . GLU A 1 82 ? 23.884 -17.103 -8.063 1.00 48.94 82 GLU A N 1
ATOM 678 C CA . GLU A 1 82 ? 23.535 -16.905 -9.483 1.00 48.94 82 GLU A CA 1
ATOM 679 C C . GLU A 1 82 ? 24.742 -16.529 -10.376 1.00 48.94 82 GLU A C 1
ATOM 681 O O . GLU A 1 82 ? 24.565 -16.032 -11.488 1.00 48.94 82 GLU A O 1
ATOM 686 N N . LYS A 1 83 ? 25.975 -16.777 -9.917 1.00 42.41 83 LYS A N 1
ATOM 687 C CA . LYS A 1 83 ? 27.198 -16.725 -10.739 1.00 42.41 83 LYS A CA 1
ATOM 688 C C . LYS A 1 83 ? 27.877 -18.084 -10.756 1.00 42.41 83 LYS A C 1
ATOM 690 O O . LYS A 1 83 ? 28.417 -18.430 -11.828 1.00 42.41 83 LYS A O 1
#